Protein AF-A0AB33K411-F1 (afdb_monomer)

Foldseek 3Di:
DVLCVCLVPDDPVCNVVSVVVVVVVVVLVVDPCNVVQVVCVVVVNRDDDDVVVVQVVCVVVVHDDPPD

pLDDT: mean 88.96, std 9.66, range [49.09, 96.38]

Sequence (68 aa):
MAFYAELGHAPIDQAEQVLTRWWCEAEMDADPDQDRIIAAARAGTLATGTMANVIRLRGERGGELPGE

Organism: NCBI:txid3231513

Mean predicted aligned error: 6.83 Å

Solvent-accessible surface area (backbone atoms only — not comparable to full-atom values): 4223 Å² total; per-residue (Å²): 109,71,65,63,53,52,54,71,69,43,56,80,92,44,39,62,60,50,51,52,50,56,49,53,52,54,53,46,74,67,38,92,56,36,70,61,52,54,52,27,50,75,70,73,64,51,86,80,80,55,72,68,58,53,55,51,52,36,52,77,69,72,45,85,61,96,87,121

Secondary structure (DSSP, 8-state):
-HHHHHHHHS-GGGHHHHHHHHHHHHHHHH-TTHHHHHHHHHTT-PPP--HHHHHHHHHHTTPPPTT-

Radius of gyration: 15.65 Å; Cα contacts (8 Å, |Δi|>4): 20; chains: 1; bounding box: 31×35×34 Å

Structure (mmCIF, N/CA/C/O backbone):
data_AF-A0AB33K411-F1
#
_entry.id   AF-A0AB33K411-F1
#
loop_
_atom_site.group_PDB
_atom_site.id
_atom_site.type_symbol
_atom_site.label_atom_id
_atom_site.label_alt_id
_atom_site.label_comp_id
_atom_site.label_asym_id
_atom_site.label_entity_id
_atom_site.label_seq_id
_atom_site.pdbx_PDB_ins_code
_atom_site.Cartn_x
_atom_site.Cartn_y
_atom_site.Cartn_z
_atom_site.occupancy
_atom_site.B_i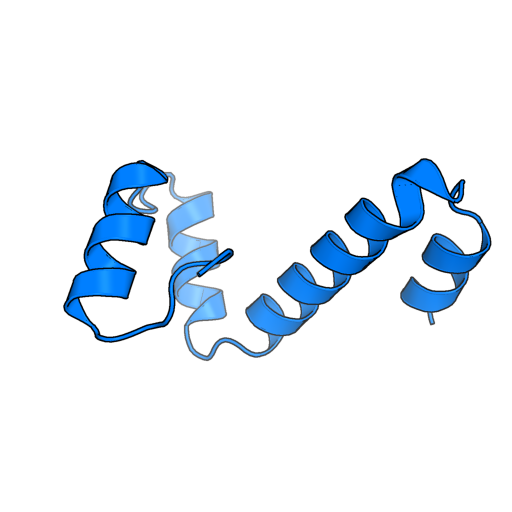so_or_equiv
_atom_site.auth_seq_id
_atom_site.auth_comp_id
_atom_site.auth_asym_id
_atom_site.auth_atom_id
_atom_site.pdbx_PDB_model_num
ATOM 1 N N . MET A 1 1 ? 17.962 -7.061 -8.424 1.00 77.06 1 MET A N 1
ATOM 2 C CA . MET A 1 1 ? 16.680 -7.063 -7.682 1.00 77.06 1 MET A CA 1
ATOM 3 C C . MET A 1 1 ? 15.585 -6.567 -8.608 1.00 77.06 1 MET A C 1
ATOM 5 O O . MET A 1 1 ? 15.894 -5.725 -9.443 1.00 77.06 1 MET A O 1
ATOM 9 N N . ALA A 1 2 ? 14.360 -7.085 -8.485 1.00 89.44 2 ALA A N 1
ATOM 10 C CA . ALA A 1 2 ? 13.252 -6.758 -9.390 1.00 89.44 2 ALA A CA 1
ATOM 11 C C . ALA A 1 2 ? 12.926 -5.251 -9.419 1.00 89.44 2 ALA A C 1
ATOM 13 O O . ALA A 1 2 ? 12.802 -4.698 -10.506 1.00 89.44 2 ALA A O 1
ATOM 14 N N . PHE A 1 3 ? 12.958 -4.577 -8.261 1.00 91.75 3 PHE A N 1
ATOM 15 C CA . PHE A 1 3 ? 12.787 -3.122 -8.141 1.00 91.75 3 PHE A CA 1
ATOM 16 C C . PHE A 1 3 ? 13.660 -2.306 -9.109 1.00 91.75 3 PHE A C 1
ATOM 18 O O . PHE A 1 3 ? 13.146 -1.563 -9.939 1.00 91.75 3 PHE A O 1
ATOM 25 N N . TYR A 1 4 ? 14.988 -2.462 -9.043 1.00 92.12 4 TYR A N 1
ATOM 26 C CA . TYR A 1 4 ? 15.904 -1.677 -9.882 1.00 92.12 4 TYR A CA 1
ATOM 27 C C . TYR A 1 4 ? 15.743 -1.976 -11.375 1.00 92.12 4 TYR A C 1
ATOM 29 O O . TYR A 1 4 ? 15.996 -1.106 -12.204 1.00 92.12 4 TYR A O 1
ATOM 37 N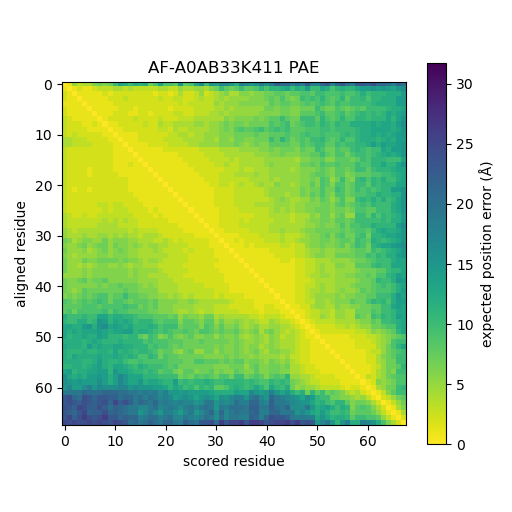 N . ALA A 1 5 ? 15.333 -3.199 -11.718 1.00 94.19 5 ALA A N 1
ATOM 38 C CA . ALA A 1 5 ? 15.047 -3.555 -13.099 1.00 94.19 5 ALA A CA 1
ATOM 39 C C . ALA A 1 5 ? 13.777 -2.848 -13.591 1.00 94.19 5 ALA A C 1
ATOM 41 O O . ALA A 1 5 ? 13.802 -2.263 -14.666 1.00 94.19 5 ALA A O 1
ATOM 42 N N . GLU A 1 6 ? 12.698 -2.854 -12.810 1.00 94.38 6 GLU A N 1
ATOM 43 C CA . GLU A 1 6 ? 11.441 -2.195 -13.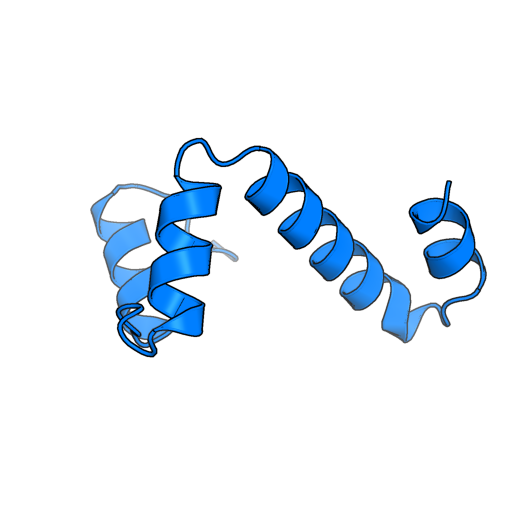175 1.00 94.38 6 GLU A CA 1
ATOM 44 C C . GLU A 1 6 ? 11.601 -0.672 -13.249 1.00 94.38 6 GLU A C 1
ATOM 46 O O . GLU A 1 6 ? 11.264 -0.073 -14.267 1.00 94.38 6 GLU A O 1
ATOM 51 N N . LEU A 1 7 ? 12.226 -0.056 -12.241 1.00 93.94 7 LEU A N 1
ATOM 52 C CA . LEU A 1 7 ? 12.490 1.385 -12.232 1.00 93.94 7 LEU A CA 1
ATOM 53 C C . LEU A 1 7 ? 13.415 1.816 -13.380 1.00 93.94 7 LEU A C 1
ATOM 55 O O . LEU A 1 7 ? 13.216 2.876 -13.962 1.00 93.94 7 LEU A O 1
ATOM 59 N N . GLY A 1 8 ? 14.412 0.996 -13.725 1.00 94.25 8 GLY A N 1
ATOM 60 C CA . GLY A 1 8 ? 15.350 1.291 -14.811 1.00 94.25 8 GLY A CA 1
ATOM 61 C C . GLY A 1 8 ? 14.755 1.174 -16.219 1.00 94.25 8 GLY A C 1
ATOM 62 O O . GLY A 1 8 ? 15.311 1.754 -17.148 1.00 94.25 8 GLY A O 1
ATOM 63 N N . HIS A 1 9 ? 13.651 0.438 -16.389 1.00 95.94 9 HIS A N 1
ATOM 64 C CA . HIS A 1 9 ? 12.950 0.298 -17.675 1.00 95.94 9 HIS A CA 1
ATOM 65 C C . HIS A 1 9 ? 11.680 1.152 -17.770 1.00 95.94 9 HIS A C 1
ATOM 67 O O . HIS A 1 9 ? 11.147 1.326 -18.867 1.00 95.94 9 HIS A O 1
ATOM 73 N N . ALA A 1 10 ? 11.182 1.667 -16.645 1.00 93.94 10 ALA A N 1
ATOM 74 C CA . ALA A 1 10 ? 10.012 2.525 -16.618 1.00 93.94 10 ALA A CA 1
ATOM 75 C C . ALA A 1 10 ? 10.294 3.871 -17.314 1.00 93.94 10 ALA A C 1
ATOM 77 O O . ALA A 1 10 ? 11.350 4.477 -17.100 1.00 93.94 10 ALA A O 1
ATOM 78 N N . PRO A 1 11 ? 9.351 4.380 -18.124 1.00 95.62 11 PRO A N 1
ATOM 79 C CA . PRO A 1 11 ? 9.373 5.765 -18.573 1.00 95.62 11 PRO A CA 1
ATOM 80 C C . PRO A 1 11 ? 9.427 6.731 -17.381 1.00 95.62 11 PRO A C 1
ATOM 82 O O . PRO A 1 11 ? 8.881 6.445 -16.314 1.00 95.62 11 PRO A O 1
ATOM 85 N N . ILE A 1 12 ? 10.089 7.880 -17.546 1.00 93.88 12 ILE A N 1
ATOM 86 C CA . ILE A 1 12 ? 10.327 8.816 -16.433 1.00 93.88 12 ILE A CA 1
ATOM 87 C C . ILE A 1 12 ? 9.025 9.336 -15.801 1.00 93.88 12 ILE A C 1
ATOM 89 O O . ILE A 1 12 ? 8.969 9.557 -14.597 1.00 93.88 12 ILE A O 1
ATOM 93 N N . ASP A 1 13 ? 7.962 9.463 -16.592 1.00 95.81 13 ASP A N 1
ATOM 94 C CA . ASP A 1 13 ? 6.610 9.838 -16.168 1.00 95.81 13 ASP A CA 1
ATOM 95 C C . ASP A 1 13 ? 5.906 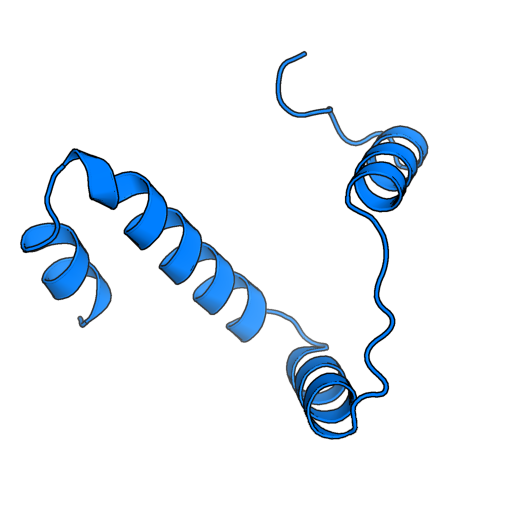8.756 -15.330 1.00 95.81 13 ASP A C 1
ATOM 97 O O . ASP A 1 13 ? 4.935 9.048 -14.639 1.00 95.81 13 ASP A O 1
ATOM 101 N N . GLN A 1 14 ? 6.411 7.521 -15.342 1.00 95.31 14 GLN A N 1
ATOM 102 C CA . GLN A 1 14 ? 5.907 6.402 -14.539 1.00 95.31 14 GLN A CA 1
ATOM 103 C C . GLN A 1 14 ? 6.813 6.066 -13.350 1.00 95.31 14 GLN A C 1
ATOM 105 O O . GLN A 1 14 ? 6.437 5.253 -12.504 1.00 95.31 14 GLN A O 1
ATOM 110 N N . ALA A 1 15 ? 7.987 6.696 -13.247 1.00 93.75 15 ALA A N 1
ATOM 111 C CA . ALA A 1 15 ? 8.952 6.414 -12.189 1.00 93.75 15 ALA A CA 1
ATOM 112 C C . ALA A 1 15 ? 8.349 6.613 -10.789 1.00 93.75 15 ALA A C 1
ATOM 114 O O . ALA A 1 15 ? 8.575 5.792 -9.903 1.00 93.75 15 ALA A O 1
ATOM 115 N N . GLU A 1 16 ? 7.532 7.655 -10.601 1.00 94.62 16 GLU A N 1
ATOM 116 C CA . GLU A 1 16 ? 6.837 7.904 -9.334 1.00 94.62 16 GLU A CA 1
ATOM 117 C C . GLU A 1 16 ? 5.878 6.764 -8.979 1.00 94.62 16 GLU A C 1
ATOM 119 O O . GLU A 1 16 ? 5.933 6.252 -7.867 1.00 94.62 16 GLU A O 1
ATOM 124 N N . GLN A 1 17 ? 5.062 6.292 -9.927 1.00 94.75 17 GL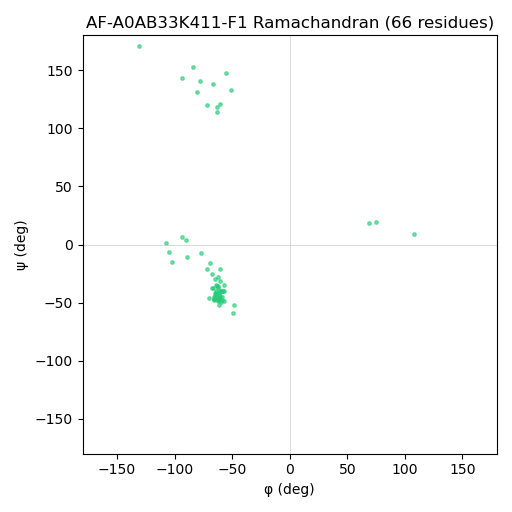N A N 1
ATOM 125 C CA . GLN A 1 17 ? 4.149 5.171 -9.676 1.00 94.75 17 GLN A CA 1
ATOM 126 C C . GLN A 1 17 ? 4.895 3.893 -9.293 1.00 94.75 17 GLN A C 1
ATOM 128 O O . GLN A 1 17 ? 4.474 3.196 -8.367 1.00 94.75 17 GLN A O 1
ATOM 133 N N . VAL A 1 18 ? 6.006 3.594 -9.974 1.00 95.56 18 VAL A N 1
ATOM 134 C CA . VAL A 1 18 ? 6.858 2.445 -9.640 1.00 95.56 18 VAL A CA 1
ATOM 135 C C . VAL A 1 18 ? 7.411 2.598 -8.223 1.00 95.56 18 VAL A C 1
ATOM 137 O O . VAL A 1 18 ? 7.298 1.674 -7.421 1.00 95.56 18 VAL A O 1
ATOM 140 N N . LEU A 1 19 ? 7.944 3.773 -7.879 1.00 94.81 19 LEU A N 1
ATOM 141 C CA . LEU A 1 19 ? 8.461 4.053 -6.537 1.00 94.81 19 LEU A CA 1
ATOM 142 C C . LEU A 1 19 ? 7.378 3.912 -5.462 1.00 94.81 19 LEU A C 1
ATOM 144 O O . LEU A 1 19 ? 7.595 3.210 -4.477 1.00 94.81 19 LEU A O 1
ATOM 148 N N . THR A 1 20 ? 6.211 4.529 -5.655 1.00 94.00 20 THR A N 1
ATOM 149 C CA . THR A 1 20 ? 5.090 4.455 -4.710 1.00 94.00 20 THR A CA 1
ATOM 150 C C . THR A 1 20 ? 4.644 3.018 -4.502 1.00 94.00 20 THR A C 1
ATOM 152 O O . THR A 1 20 ? 4.449 2.599 -3.365 1.00 94.00 20 THR A O 1
ATOM 155 N N . ARG A 1 21 ? 4.515 2.241 -5.581 1.00 94.94 21 ARG A N 1
ATOM 156 C CA . ARG A 1 21 ? 4.099 0.843 -5.487 1.00 94.94 21 ARG A CA 1
ATOM 157 C C . ARG A 1 21 ? 5.093 0.015 -4.678 1.00 94.94 21 ARG A C 1
ATOM 159 O O . ARG A 1 21 ? 4.683 -0.657 -3.737 1.00 94.94 21 ARG A O 1
ATOM 166 N N . TRP A 1 22 ? 6.376 0.074 -5.027 1.00 95.75 22 TRP A N 1
ATOM 167 C CA . TRP A 1 22 ? 7.413 -0.688 -4.330 1.00 95.75 22 TRP A CA 1
ATOM 168 C C . TRP A 1 22 ? 7.549 -0.273 -2.864 1.00 95.75 22 TRP A C 1
ATOM 170 O O . TRP A 1 22 ? 7.763 -1.126 -2.007 1.00 95.75 22 TRP A O 1
ATOM 180 N N . TRP A 1 23 ? 7.370 1.016 -2.562 1.00 93.94 23 TRP A N 1
ATOM 181 C CA . TRP A 1 23 ? 7.303 1.502 -1.188 1.00 93.94 23 TRP A CA 1
ATOM 182 C C . TRP A 1 23 ? 6.108 0.908 -0.433 1.00 93.94 23 TRP A C 1
ATOM 184 O O . TRP A 1 23 ? 6.283 0.369 0.652 1.00 93.94 23 TRP A O 1
ATOM 194 N N . CYS A 1 24 ? 4.905 0.940 -1.014 1.00 91.19 24 CYS A N 1
ATOM 195 C CA . CYS A 1 24 ? 3.718 0.348 -0.396 1.00 91.19 24 CYS A CA 1
ATOM 196 C C . CYS A 1 24 ? 3.860 -1.162 -0.164 1.00 91.19 24 CYS A C 1
ATOM 198 O O . CYS A 1 24 ? 3.417 -1.654 0.870 1.00 91.19 24 CYS A O 1
ATOM 200 N N . GLU A 1 25 ? 4.460 -1.892 -1.108 1.00 91.12 25 GLU A N 1
ATOM 201 C CA . GLU A 1 25 ? 4.736 -3.324 -0.949 1.00 91.12 25 GLU A CA 1
ATOM 202 C C . GLU A 1 25 ? 5.719 -3.566 0.208 1.00 91.12 25 GLU A C 1
ATOM 204 O O . GLU A 1 25 ? 5.442 -4.396 1.070 1.00 91.12 25 GLU A O 1
ATOM 209 N N . ALA A 1 26 ? 6.803 -2.788 0.294 1.00 92.62 26 ALA A N 1
ATOM 210 C CA . ALA A 1 26 ? 7.780 -2.901 1.377 1.00 92.62 26 ALA A CA 1
ATOM 211 C C . ALA A 1 26 ? 7.196 -2.550 2.759 1.00 92.62 26 ALA A C 1
ATOM 213 O O . ALA A 1 26 ? 7.472 -3.246 3.733 1.00 92.62 26 ALA A O 1
ATOM 214 N N . GLU A 1 27 ? 6.375 -1.501 2.848 1.00 92.38 27 GLU A N 1
ATOM 215 C CA . GLU A 1 27 ? 5.678 -1.128 4.086 1.00 92.38 27 GLU A CA 1
ATOM 216 C C . GLU A 1 27 ? 4.696 -2.217 4.524 1.00 92.38 27 GLU A C 1
ATOM 218 O O . GLU A 1 27 ? 4.637 -2.562 5.700 1.00 92.38 27 GLU A O 1
ATOM 223 N N . MET A 1 28 ? 3.955 -2.803 3.578 1.00 89.75 28 MET A N 1
ATOM 224 C CA . MET A 1 28 ? 3.027 -3.891 3.877 1.00 89.75 28 MET A CA 1
ATOM 225 C C . MET A 1 28 ? 3.755 -5.166 4.319 1.00 89.75 28 MET A C 1
ATOM 227 O O . MET A 1 28 ? 3.261 -5.846 5.212 1.00 89.75 28 MET A O 1
ATOM 231 N N . ASP A 1 29 ? 4.910 -5.485 3.732 1.00 91.75 29 ASP A N 1
ATOM 232 C CA . ASP A 1 29 ? 5.748 -6.619 4.152 1.00 91.75 29 ASP A CA 1
ATOM 233 C C . ASP A 1 29 ? 6.365 -6.421 5.547 1.00 91.75 29 ASP A C 1
ATOM 235 O O . ASP A 1 29 ? 6.679 -7.394 6.233 1.00 91.75 29 ASP A O 1
ATOM 239 N N . ALA A 1 30 ? 6.545 -5.171 5.981 1.00 92.81 30 ALA A N 1
ATOM 240 C CA . ALA A 1 30 ? 7.041 -4.836 7.313 1.00 92.81 30 ALA A CA 1
ATOM 241 C C . ALA A 1 30 ? 5.926 -4.701 8.370 1.00 92.81 30 ALA A C 1
ATOM 243 O O . ALA A 1 30 ? 6.231 -4.615 9.564 1.00 92.81 30 ALA A O 1
ATOM 244 N N . ASP A 1 31 ? 4.654 -4.668 7.963 1.00 92.00 31 ASP A N 1
ATOM 245 C CA . ASP A 1 31 ? 3.521 -4.472 8.866 1.00 92.00 31 ASP A CA 1
ATOM 246 C C . ASP A 1 31 ? 3.290 -5.731 9.731 1.00 92.00 31 ASP A C 1
ATOM 248 O O . ASP A 1 31 ? 3.001 -6.807 9.197 1.00 92.00 31 ASP A O 1
ATOM 252 N N . PRO A 1 32 ? 3.361 -5.642 11.075 1.00 94.06 32 PRO A N 1
ATOM 253 C CA . PRO A 1 32 ? 3.085 -6.785 11.949 1.00 94.06 32 PRO A CA 1
ATOM 254 C C . PRO A 1 32 ? 1.658 -7.344 11.804 1.00 94.06 32 PRO A C 1
ATOM 256 O O . PRO A 1 32 ? 1.417 -8.498 12.157 1.00 94.06 32 PRO A O 1
ATOM 259 N N . ASP A 1 33 ? 0.716 -6.553 11.284 1.00 93.81 33 ASP A N 1
ATOM 260 C CA . ASP A 1 33 ? -0.669 -6.946 11.030 1.00 93.81 33 ASP A CA 1
ATOM 261 C C . ASP A 1 33 ? -0.903 -7.460 9.592 1.00 93.81 33 ASP A C 1
ATOM 263 O O . ASP A 1 33 ? -2.056 -7.728 9.229 1.00 93.81 33 ASP A O 1
ATOM 267 N N . GLN A 1 34 ? 0.142 -7.628 8.768 1.00 93.06 34 GLN A N 1
ATOM 268 C CA . GLN A 1 34 ? 0.029 -7.982 7.344 1.00 93.06 34 GLN A CA 1
ATOM 269 C C . GLN A 1 34 ? -0.922 -9.164 7.097 1.00 93.06 34 GLN A C 1
ATOM 271 O O . GLN A 1 34 ? -1.876 -9.052 6.320 1.00 93.06 34 GLN A O 1
ATOM 276 N N . ASP A 1 35 ? -0.722 -10.283 7.798 1.00 94.00 35 ASP A N 1
ATOM 277 C CA . ASP A 1 35 ? -1.540 -11.491 7.637 1.00 94.00 35 ASP A CA 1
ATOM 278 C C . ASP A 1 35 ? -3.024 -11.232 7.932 1.00 94.00 35 ASP A C 1
ATOM 280 O O . ASP A 1 35 ? -3.913 -11.705 7.214 1.00 94.00 35 ASP A O 1
ATOM 284 N N . ARG A 1 36 ? -3.308 -10.433 8.968 1.00 94.06 36 ARG A N 1
ATOM 285 C CA . ARG A 1 36 ? -4.672 -10.055 9.354 1.00 94.06 36 ARG A CA 1
ATOM 286 C C . ARG A 1 36 ? -5.328 -9.212 8.263 1.00 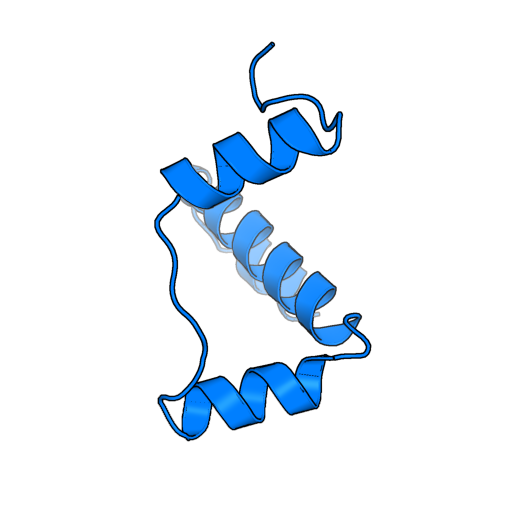94.06 36 ARG A C 1
ATOM 288 O O . ARG A 1 36 ? -6.497 -9.436 7.937 1.00 94.06 36 ARG A O 1
ATOM 295 N N . ILE A 1 37 ? -4.590 -8.257 7.700 1.00 92.06 37 ILE A N 1
ATOM 296 C CA . ILE A 1 37 ? -5.069 -7.372 6.633 1.00 92.06 37 ILE A CA 1
ATOM 297 C C . ILE A 1 37 ? -5.340 -8.177 5.357 1.00 92.06 37 ILE A C 1
ATOM 299 O O . ILE A 1 37 ? -6.426 -8.063 4.784 1.00 92.06 37 ILE A O 1
ATOM 303 N N . ILE A 1 38 ? -4.409 -9.049 4.951 1.00 91.88 38 ILE A N 1
ATOM 304 C CA . ILE A 1 38 ? -4.559 -9.918 3.774 1.00 91.88 38 ILE A CA 1
ATOM 305 C C . ILE A 1 38 ? -5.767 -10.846 3.935 1.00 91.88 38 ILE A C 1
ATOM 307 O O . ILE A 1 38 ? -6.559 -10.998 3.000 1.00 91.88 38 ILE A O 1
ATOM 311 N N . ALA A 1 39 ? -5.943 -11.454 5.111 1.00 95.31 39 ALA A N 1
ATOM 312 C CA . ALA A 1 39 ? -7.082 -12.322 5.386 1.00 95.31 39 ALA A CA 1
ATOM 313 C C . ALA A 1 39 ? -8.418 -11.568 5.276 1.00 95.31 39 ALA A C 1
ATOM 315 O O . ALA A 1 39 ? -9.337 -12.048 4.610 1.00 95.31 39 ALA A O 1
ATOM 316 N N . ALA A 1 40 ? -8.516 -10.369 5.860 1.00 94.75 40 ALA A N 1
ATOM 317 C CA . ALA A 1 40 ? -9.716 -9.537 5.777 1.00 94.75 40 ALA A CA 1
ATOM 318 C C . ALA A 1 40 ? -10.014 -9.091 4.335 1.00 94.75 40 ALA A C 1
ATOM 320 O O . ALA A 1 40 ? -11.167 -9.118 3.903 1.00 94.75 40 ALA A O 1
ATOM 321 N N . ALA A 1 41 ? -8.984 -8.731 3.563 1.00 93.25 41 ALA A N 1
ATOM 322 C CA . ALA A 1 41 ? -9.132 -8.355 2.160 1.00 93.25 41 ALA A CA 1
ATOM 323 C C . ALA A 1 41 ? -9.672 -9.521 1.321 1.00 93.25 41 ALA A C 1
ATOM 325 O O . ALA A 1 41 ? -10.650 -9.362 0.592 1.00 93.25 41 ALA A O 1
ATOM 326 N N . ARG A 1 42 ? -9.088 -10.717 1.477 1.00 95.00 42 ARG A N 1
ATOM 327 C CA . ARG A 1 42 ? -9.529 -11.936 0.777 1.00 95.00 42 ARG A CA 1
ATOM 328 C C . ARG A 1 42 ? -10.939 -12.367 1.172 1.00 95.00 42 ARG A C 1
ATOM 330 O O . ARG A 1 42 ? -11.673 -12.870 0.329 1.00 95.00 42 ARG A O 1
ATOM 337 N N . ALA A 1 43 ? -11.319 -12.162 2.430 1.00 96.38 43 ALA A N 1
ATOM 338 C CA . ALA A 1 43 ? -12.666 -12.437 2.920 1.00 96.38 43 ALA A CA 1
ATOM 339 C C . ALA A 1 43 ? -13.696 -11.364 2.512 1.00 96.38 43 ALA A C 1
ATOM 341 O O . ALA A 1 43 ? -14.885 -11.545 2.767 1.00 96.38 43 ALA A O 1
ATOM 342 N N . GLY A 1 44 ? -13.266 -10.247 1.910 1.00 94.75 44 GLY A N 1
ATOM 343 C CA . GLY A 1 44 ? -14.140 -9.117 1.581 1.00 94.75 44 GLY A CA 1
ATOM 344 C C . GLY A 1 44 ? -14.646 -8.351 2.809 1.00 94.75 44 GLY A C 1
ATOM 345 O O . GLY A 1 44 ? -15.644 -7.642 2.722 1.00 94.75 44 GLY A O 1
ATOM 346 N N . THR A 1 45 ? -13.985 -8.501 3.957 1.00 95.56 45 THR A N 1
ATOM 347 C CA . THR A 1 45 ? -14.366 -7.883 5.238 1.00 95.56 45 THR A CA 1
ATOM 348 C C . THR A 1 45 ? -13.433 -6.752 5.655 1.00 95.56 45 THR A C 1
ATOM 350 O O . THR A 1 45 ? -13.615 -6.166 6.724 1.00 95.56 45 THR A O 1
ATOM 353 N N . LEU A 1 46 ? -12.429 -6.430 4.832 1.00 92.56 46 LEU A N 1
ATOM 354 C CA . LEU A 1 46 ? -11.540 -5.307 5.090 1.00 92.56 46 LEU A CA 1
ATOM 355 C C . LEU A 1 46 ? -12.353 -4.009 5.136 1.00 92.56 46 LEU A C 1
ATOM 357 O O . LEU A 1 46 ? -13.021 -3.640 4.171 1.00 92.56 46 LEU A O 1
ATOM 361 N N . ALA A 1 47 ? -12.290 -3.319 6.274 1.00 86.75 47 ALA A N 1
ATOM 362 C CA . ALA A 1 47 ? -13.000 -2.067 6.461 1.00 86.75 47 ALA A CA 1
ATOM 363 C C . ALA A 1 47 ? -12.480 -1.016 5.472 1.00 86.75 47 ALA A C 1
ATOM 365 O O . ALA A 1 47 ? -11.314 -0.627 5.510 1.00 86.75 47 ALA A O 1
ATOM 366 N N . THR A 1 48 ? -13.359 -0.540 4.597 1.00 87.44 48 THR A N 1
ATOM 367 C CA . THR A 1 48 ? -13.051 0.541 3.659 1.00 87.44 48 THR A CA 1
ATOM 368 C C . THR A 1 48 ? -13.462 1.885 4.244 1.00 87.44 48 THR A C 1
ATOM 370 O O . THR A 1 48 ? -14.512 2.005 4.876 1.00 87.44 48 THR A O 1
ATOM 373 N N . GLY A 1 49 ? -12.673 2.921 3.982 1.00 87.75 49 GLY A N 1
ATOM 374 C CA . GLY A 1 49 ? -13.005 4.305 4.301 1.00 87.75 49 GLY A CA 1
ATOM 375 C C . GLY A 1 49 ? -12.781 5.212 3.098 1.00 87.75 49 GLY A C 1
ATOM 376 O O . GLY A 1 49 ? -12.215 4.803 2.088 1.00 87.75 49 GLY A O 1
ATOM 377 N N . THR A 1 50 ? -13.216 6.464 3.204 1.00 89.00 50 THR A N 1
ATOM 378 C CA . THR A 1 50 ? -12.878 7.489 2.214 1.00 89.00 50 THR A CA 1
ATOM 379 C C . THR A 1 50 ? -11.515 8.098 2.536 1.00 89.00 50 THR A C 1
ATOM 381 O O . THR A 1 50 ? -11.126 8.186 3.703 1.00 89.00 50 THR A O 1
ATOM 384 N N . MET A 1 51 ? -10.811 8.600 1.519 1.00 83.88 51 MET A N 1
ATOM 385 C CA . MET A 1 51 ? -9.565 9.349 1.730 1.00 83.88 51 MET A CA 1
ATOM 386 C C . MET A 1 51 ? -9.781 10.571 2.641 1.00 83.88 51 MET A C 1
ATOM 388 O O . MET A 1 51 ? -8.948 10.876 3.487 1.00 83.88 51 MET A O 1
ATOM 392 N N . ALA A 1 52 ? -10.951 11.213 2.551 1.00 87.19 52 ALA A N 1
ATOM 393 C CA . ALA A 1 52 ? -11.339 12.302 3.446 1.00 87.19 52 ALA A CA 1
ATOM 394 C C . ALA A 1 52 ? -11.344 11.880 4.930 1.00 87.19 52 ALA A C 1
ATOM 396 O O . ALA A 1 52 ? -10.869 12.627 5.785 1.00 87.19 52 ALA A O 1
ATOM 397 N N . ASN A 1 53 ? -11.816 10.666 5.244 1.00 89.62 53 ASN A N 1
ATOM 398 C CA . ASN A 1 53 ? -11.785 10.143 6.611 1.00 89.62 53 ASN A CA 1
ATOM 399 C C . ASN A 1 53 ? -10.354 9.899 7.101 1.00 89.62 53 ASN A C 1
ATOM 401 O O . ASN A 1 53 ? -10.068 10.159 8.267 1.00 89.62 53 ASN A O 1
ATOM 405 N N . VAL A 1 54 ? -9.466 9.428 6.222 1.00 85.88 54 VAL A N 1
ATOM 406 C CA . VAL A 1 54 ? -8.048 9.197 6.541 1.00 85.88 54 VAL A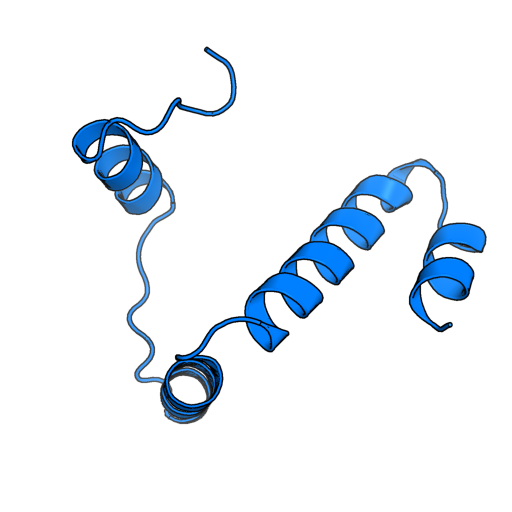 CA 1
ATOM 407 C C . VAL A 1 54 ? -7.334 10.516 6.837 1.00 85.88 54 VAL A C 1
ATOM 409 O O . VAL A 1 54 ? -6.661 10.626 7.859 1.00 85.88 54 VAL A O 1
ATOM 412 N N . ILE A 1 55 ? -7.533 11.533 5.992 1.00 87.25 55 ILE A N 1
ATOM 413 C CA . ILE A 1 55 ? -6.960 12.876 6.173 1.00 87.25 55 ILE A CA 1
ATOM 414 C C . ILE A 1 55 ? -7.420 13.483 7.503 1.00 87.25 55 ILE A C 1
ATOM 416 O O . ILE A 1 55 ? -6.588 13.941 8.286 1.00 87.25 55 ILE A O 1
ATOM 420 N N . ARG A 1 56 ? -8.726 13.418 7.806 1.00 88.81 56 ARG A N 1
ATOM 421 C CA . ARG A 1 56 ? -9.272 13.889 9.089 1.00 88.81 56 ARG A CA 1
ATOM 422 C C . ARG A 1 56 ? -8.609 13.183 10.275 1.00 88.81 56 ARG A C 1
ATOM 424 O O . ARG A 1 56 ? -8.157 13.845 11.202 1.00 88.81 56 ARG A O 1
ATOM 431 N N . LEU A 1 57 ? -8.519 11.852 10.232 1.00 87.19 57 LEU A N 1
ATOM 432 C CA . LEU A 1 57 ? -7.929 11.053 11.311 1.00 87.19 57 LEU A CA 1
ATOM 433 C C . LEU A 1 57 ? -6.440 11.377 11.524 1.00 87.19 57 LEU A C 1
ATOM 435 O O . LEU A 1 57 ? -5.959 11.354 12.655 1.00 87.19 57 LEU A O 1
ATOM 439 N N . ARG A 1 58 ? -5.706 11.670 10.441 1.00 83.62 58 ARG A N 1
ATOM 440 C CA . ARG A 1 58 ? -4.295 12.077 10.488 1.00 83.62 58 ARG A CA 1
ATOM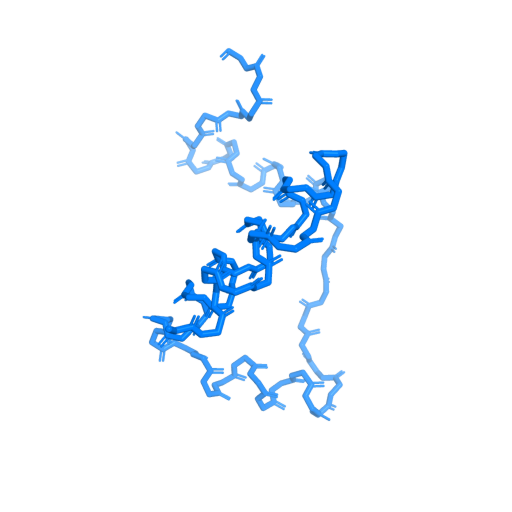 441 C C . ARG A 1 58 ? -4.128 13.433 11.172 1.00 83.62 58 ARG A C 1
ATOM 443 O O . ARG A 1 58 ? -3.289 13.540 12.062 1.00 83.62 58 ARG A O 1
ATOM 450 N N . GLY A 1 59 ? -4.973 14.408 10.830 1.00 85.00 59 GLY A N 1
ATOM 451 C CA . GLY A 1 59 ? -5.003 15.711 11.501 1.00 85.00 59 GLY A CA 1
ATOM 452 C C . GLY A 1 59 ? -5.352 15.602 12.990 1.00 85.00 59 GLY A C 1
ATOM 453 O O . GLY A 1 59 ? -4.667 16.176 13.830 1.00 85.00 59 GLY A O 1
ATOM 454 N N . GLU A 1 60 ? -6.349 14.785 13.348 1.00 88.94 60 GLU A N 1
ATOM 455 C CA . GLU A 1 60 ? -6.732 14.529 14.751 1.00 88.94 60 GLU A CA 1
ATOM 456 C C . GLU A 1 60 ? -5.615 13.876 15.578 1.00 88.94 60 GLU A C 1
ATOM 458 O O . GLU A 1 60 ? -5.546 14.063 16.791 1.00 88.94 60 GLU A O 1
ATOM 463 N N . ARG A 1 61 ? -4.728 13.116 14.928 1.00 87.50 61 ARG A N 1
ATOM 464 C CA . ARG A 1 61 ? -3.563 12.470 15.552 1.00 87.50 61 ARG A CA 1
ATOM 465 C C . ARG A 1 61 ? -2.301 13.340 15.531 1.00 87.50 61 ARG A C 1
ATOM 467 O O . ARG A 1 61 ? -1.255 12.871 15.970 1.00 87.50 61 ARG A O 1
ATOM 474 N N . GLY A 1 62 ? -2.390 14.581 15.045 1.00 80.44 62 GLY A N 1
ATOM 475 C CA . GLY A 1 62 ? -1.270 15.524 14.991 1.00 80.44 62 GLY A CA 1
ATOM 476 C C . GLY A 1 62 ? -0.242 15.227 13.896 1.00 80.44 62 GLY A C 1
ATOM 477 O O . GLY A 1 62 ? 0.895 15.674 14.000 1.00 80.44 62 GLY A O 1
ATOM 478 N N . GLY A 1 63 ? -0.605 14.453 12.870 1.00 73.94 63 GLY A N 1
ATOM 479 C CA . GLY A 1 63 ? 0.257 14.250 11.708 1.00 73.94 63 GLY A CA 1
ATOM 480 C C . GLY A 1 63 ? 0.151 15.425 10.738 1.00 73.94 63 GLY A C 1
ATOM 481 O O . GLY A 1 63 ? -0.961 15.782 10.355 1.00 73.94 63 GLY A O 1
ATOM 482 N N . GLU A 1 64 ? 1.289 15.968 10.296 1.00 67.31 64 GLU A N 1
ATOM 483 C CA . GLU A 1 64 ? 1.353 16.974 9.223 1.00 67.31 64 GLU A CA 1
ATOM 484 C C . GLU A 1 64 ? 0.578 16.497 7.994 1.00 67.31 64 GLU A C 1
ATOM 486 O O . GLU A 1 64 ? 0.712 15.336 7.570 1.00 67.31 64 GLU A O 1
ATOM 491 N N . LEU A 1 65 ? -0.254 17.378 7.442 1.00 60.47 65 LEU A N 1
ATOM 492 C CA . LEU A 1 65 ? -0.973 17.112 6.209 1.00 60.47 65 LEU A CA 1
ATOM 493 C C . LEU A 1 65 ? -0.016 17.296 5.023 1.00 60.47 65 LEU A C 1
ATOM 495 O O . LEU A 1 65 ? 0.823 18.193 5.037 1.00 60.47 65 LEU A O 1
ATOM 499 N N . PRO A 1 66 ? -0.095 16.445 3.986 1.00 55.25 66 PRO A N 1
ATOM 500 C CA . PRO A 1 66 ? 0.755 16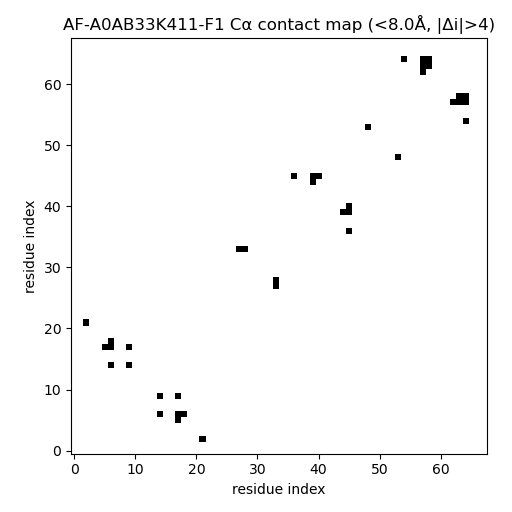.611 2.816 1.00 55.25 66 PRO A CA 1
ATOM 501 C C . PRO A 1 66 ? 0.434 17.943 2.118 1.00 55.25 66 PRO A C 1
ATOM 503 O O . PRO A 1 66 ? -0.657 18.097 1.570 1.00 55.25 66 PRO A O 1
ATOM 506 N N . GLY A 1 67 ? 1.394 18.874 2.127 1.00 63.06 67 GLY A N 1
ATOM 507 C CA . GLY A 1 67 ? 1.317 20.162 1.426 1.00 63.06 67 GLY A CA 1
ATOM 508 C C . GLY A 1 67 ? 1.129 21.408 2.300 1.00 63.06 67 GLY A C 1
ATOM 509 O O . GLY A 1 67 ? 0.890 22.472 1.729 1.00 63.06 67 GLY A O 1
ATOM 510 N N . GLU A 1 68 ? 1.226 21.292 3.629 1.00 49.09 68 GLU A N 1
ATOM 511 C CA . GLU A 1 68 ? 1.396 22.442 4.541 1.00 49.09 68 GLU A CA 1
ATOM 512 C C . GLU A 1 68 ? 2.872 22.824 4.728 1.00 49.09 68 GLU A C 1
ATOM 514 O O . GLU A 1 68 ? 3.732 21.912 4.682 1.00 49.09 68 GLU A O 1
#